Protein AF-A0A3S4FCX5-F1 (afdb_monomer)

Radius of gyration: 14.64 Å; Cα contacts (8 Å, |Δi|>4): 41; chains: 1; bounding box: 38×31×35 Å

Organism: Salmonella enterica I (NCBI:txid59201)

Mean predicted aligned error: 8.02 Å

Structure (mmCIF, N/CA/C/O backbone):
data_AF-A0A3S4FCX5-F1
#
_entry.id   AF-A0A3S4FCX5-F1
#
loop_
_atom_site.group_PDB
_atom_site.id
_atom_site.type_symbol
_atom_site.label_atom_id
_atom_site.label_alt_id
_atom_site.label_comp_id
_atom_site.label_asym_id
_atom_site.label_entity_id
_atom_site.label_seq_id
_atom_site.pdbx_PDB_ins_code
_atom_site.Cartn_x
_atom_site.Cartn_y
_atom_site.Cartn_z
_atom_site.occu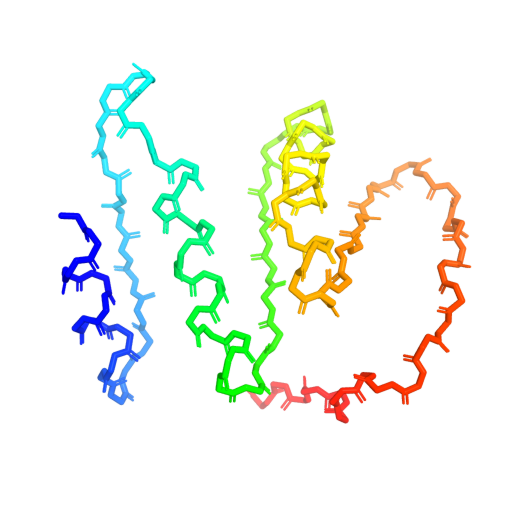pancy
_atom_site.B_iso_or_equiv
_atom_site.auth_seq_id
_atom_site.auth_comp_id
_atom_site.auth_asym_id
_atom_site.auth_atom_id
_atom_site.pdbx_PDB_model_num
ATOM 1 N N . MET A 1 1 ? 9.365 -2.308 -11.732 1.00 81.31 1 MET A N 1
ATOM 2 C CA . MET A 1 1 ? 8.685 -2.105 -10.426 1.00 81.31 1 MET A CA 1
ATOM 3 C C . MET A 1 1 ? 7.195 -2.457 -10.472 1.00 81.31 1 MET A C 1
ATOM 5 O O . MET A 1 1 ? 6.860 -3.532 -9.998 1.00 81.31 1 MET A O 1
ATOM 9 N N . VAL A 1 2 ? 6.301 -1.633 -11.045 1.00 91.06 2 VAL A N 1
ATOM 10 C CA . VAL A 1 2 ? 4.832 -1.862 -10.968 1.00 91.06 2 VAL A CA 1
ATOM 11 C C . VAL A 1 2 ? 4.383 -3.142 -11.685 1.00 91.06 2 VAL A C 1
ATOM 13 O O . VAL A 1 2 ? 3.777 -3.997 -11.054 1.00 91.06 2 VAL A O 1
ATOM 16 N N . ALA A 1 3 ? 4.766 -3.336 -12.951 1.00 92.44 3 ALA A N 1
ATOM 17 C CA . ALA A 1 3 ? 4.377 -4.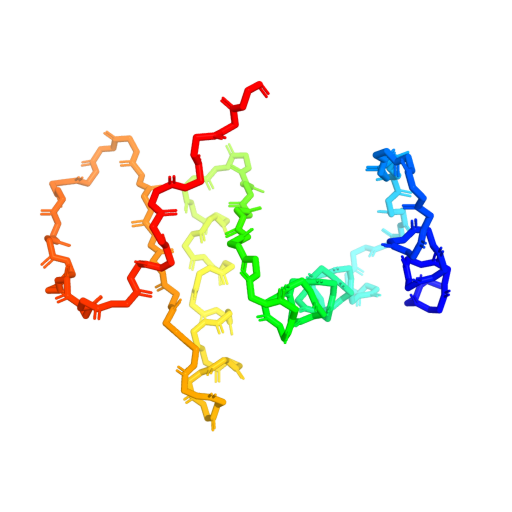524 -13.727 1.00 92.44 3 ALA A CA 1
ATOM 18 C C . ALA A 1 3 ? 4.870 -5.852 -13.120 1.00 92.44 3 ALA A C 1
ATOM 20 O O . ALA A 1 3 ? 4.319 -6.919 -13.3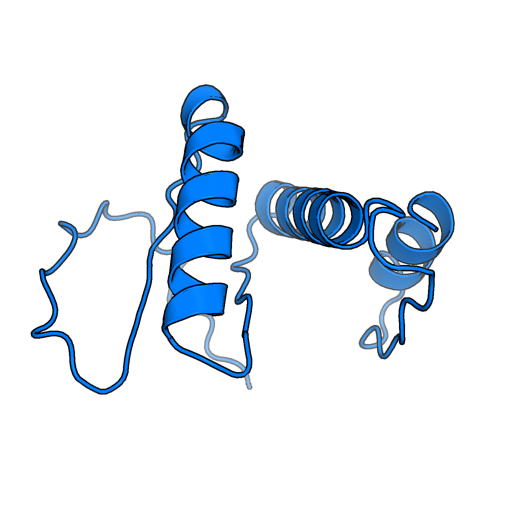72 1.00 92.44 3 ALA A O 1
ATOM 21 N N . GLU A 1 4 ? 5.945 -5.824 -12.333 1.00 93.31 4 GLU A N 1
ATOM 22 C CA . GLU A 1 4 ? 6.388 -7.015 -11.609 1.00 93.31 4 GLU A CA 1
ATOM 23 C C . GLU A 1 4 ? 5.503 -7.297 -10.398 1.00 93.31 4 GLU A C 1
ATOM 25 O O . GLU A 1 4 ? 5.157 -8.449 -10.186 1.00 93.31 4 GLU A O 1
ATOM 30 N N . ILE A 1 5 ? 5.101 -6.265 -9.649 1.00 94.81 5 ILE A N 1
ATOM 31 C CA . ILE A 1 5 ? 4.163 -6.411 -8.528 1.00 94.81 5 ILE A CA 1
ATOM 32 C C . ILE A 1 5 ? 2.804 -6.893 -9.030 1.00 94.81 5 ILE A C 1
ATOM 34 O O . ILE A 1 5 ? 2.223 -7.779 -8.425 1.00 94.81 5 ILE A O 1
ATOM 38 N N . GLU A 1 6 ? 2.310 -6.366 -10.150 1.00 93.12 6 GLU A N 1
ATOM 39 C CA . GLU A 1 6 ? 1.041 -6.823 -10.729 1.00 93.12 6 GLU A CA 1
ATOM 40 C C . GLU A 1 6 ? 1.082 -8.297 -11.134 1.00 93.12 6 GLU A C 1
ATOM 42 O O . GLU A 1 6 ? 0.118 -9.021 -10.892 1.00 93.12 6 GLU A O 1
ATOM 47 N N . ARG A 1 7 ? 2.201 -8.750 -11.716 1.00 94.38 7 ARG A N 1
ATOM 48 C CA . ARG A 1 7 ? 2.404 -10.167 -12.046 1.00 94.38 7 ARG A CA 1
ATOM 49 C C . ARG A 1 7 ? 2.466 -11.038 -10.796 1.00 94.38 7 ARG A C 1
ATOM 51 O O . ARG A 1 7 ? 1.859 -12.099 -10.786 1.00 94.38 7 ARG A O 1
ATOM 58 N N . ASP A 1 8 ? 3.163 -10.585 -9.760 1.00 95.88 8 ASP A N 1
ATOM 59 C CA . ASP A 1 8 ? 3.321 -11.320 -8.500 1.00 95.88 8 ASP A CA 1
ATOM 60 C C . ASP A 1 8 ? 1.989 -11.405 -7.727 1.00 95.88 8 ASP A C 1
ATOM 62 O O . ASP A 1 8 ? 1.583 -12.468 -7.272 1.00 95.88 8 ASP A O 1
ATOM 66 N N . MET A 1 9 ? 1.218 -10.311 -7.690 1.00 94.12 9 MET A N 1
ATOM 67 C CA . MET A 1 9 ? -0.129 -10.264 -7.102 1.00 94.12 9 MET A CA 1
ATOM 68 C C . MET A 1 9 ? -1.166 -11.133 -7.831 1.00 94.12 9 MET A C 1
ATOM 70 O O . MET A 1 9 ? -2.244 -11.361 -7.281 1.00 94.12 9 MET A O 1
ATOM 74 N N . ALA A 1 10 ? -0.891 -11.560 -9.066 1.00 93.69 10 ALA A N 1
ATOM 75 C CA . ALA A 1 10 ? -1.782 -12.418 -9.846 1.00 93.69 10 ALA A CA 1
ATOM 76 C C . ALA A 1 10 ? -1.554 -13.918 -9.594 1.00 93.69 10 ALA A C 1
ATOM 78 O O . ALA A 1 10 ? -2.329 -14.730 -10.094 1.00 93.69 10 ALA A O 1
ATOM 79 N N . LEU A 1 11 ? -0.503 -14.291 -8.858 1.00 94.38 11 LEU A N 1
ATOM 80 C CA . LEU A 1 11 ? -0.219 -15.681 -8.519 1.00 94.38 11 LEU A CA 1
ATOM 81 C C . LEU A 1 11 ? -1.115 -16.164 -7.370 1.00 94.38 11 LEU A C 1
ATOM 83 O O . LEU A 1 11 ? -1.487 -15.398 -6.484 1.00 94.38 11 LEU A O 1
ATOM 87 N N . ASP A 1 12 ? -1.376 -17.470 -7.329 1.00 94.06 12 ASP A N 1
ATOM 88 C CA . ASP A 1 12 ? -2.130 -18.121 -6.244 1.00 94.06 12 ASP A CA 1
ATOM 89 C C . ASP A 1 12 ? -1.307 -18.311 -4.951 1.00 94.06 12 ASP A C 1
ATOM 91 O O . ASP A 1 12 ? -1.722 -19.017 -4.029 1.00 94.06 12 ASP A O 1
ATOM 95 N N . VAL A 1 13 ? -0.125 -17.693 -4.865 1.00 95.19 13 VAL A N 1
ATOM 96 C CA . VAL A 1 13 ? 0.762 -17.736 -3.697 1.00 95.19 13 VAL A CA 1
ATOM 97 C C . VAL A 1 13 ? 0.926 -16.341 -3.086 1.00 95.19 13 VAL A C 1
ATOM 99 O O . VAL A 1 13 ? 0.867 -15.345 -3.806 1.00 95.19 13 VAL A O 1
ATOM 102 N N . PRO A 1 14 ? 1.148 -16.224 -1.763 1.00 94.31 14 PRO A N 1
ATOM 103 C CA . PRO A 1 14 ? 1.365 -14.926 -1.134 1.00 94.31 14 PRO A CA 1
ATOM 104 C C . PRO A 1 14 ? 2.591 -14.194 -1.702 1.00 94.31 14 PRO A C 1
ATOM 106 O O . PRO A 1 14 ? 3.706 -14.714 -1.660 1.00 94.31 14 PRO A O 1
ATOM 109 N N . MET A 1 15 ? 2.399 -12.951 -2.153 1.00 95.31 15 MET A N 1
ATOM 110 C CA . MET A 1 15 ? 3.492 -12.077 -2.584 1.00 95.31 15 MET A CA 1
ATOM 111 C C . MET A 1 15 ? 4.361 -11.665 -1.384 1.00 95.31 15 MET A C 1
ATOM 113 O O . MET A 1 15 ? 3.910 -10.934 -0.499 1.00 95.31 15 MET A O 1
ATOM 117 N N . MET A 1 16 ? 5.634 -12.067 -1.383 1.00 95.25 16 MET A N 1
ATOM 118 C CA . MET A 1 16 ? 6.646 -11.647 -0.404 1.00 95.25 16 MET A CA 1
ATOM 119 C C . MET A 1 16 ? 7.794 -10.949 -1.124 1.00 95.25 16 MET A C 1
ATOM 121 O O . MET A 1 16 ? 8.742 -11.586 -1.583 1.00 95.25 16 MET A O 1
ATOM 125 N N . ARG A 1 17 ? 7.703 -9.622 -1.242 1.00 93.56 17 ARG A N 1
ATOM 126 C CA . ARG A 1 17 ? 8.615 -8.851 -2.088 1.00 93.56 17 ARG A CA 1
ATOM 127 C C . ARG A 1 17 ? 9.205 -7.642 -1.384 1.00 93.56 17 ARG A C 1
ATOM 129 O O . ARG A 1 17 ? 8.499 -6.897 -0.708 1.00 93.56 17 ARG A O 1
ATOM 136 N N . LEU A 1 18 ? 10.495 -7.410 -1.623 1.00 94.25 18 LEU A N 1
ATOM 137 C CA . LEU A 1 18 ? 11.194 -6.200 -1.208 1.00 94.25 18 LEU A CA 1
ATOM 138 C C . LEU A 1 18 ? 11.334 -5.246 -2.397 1.00 94.25 18 LEU A C 1
ATOM 140 O O . LEU A 1 18 ? 12.002 -5.554 -3.382 1.00 94.25 18 LEU A O 1
ATOM 144 N N . VAL A 1 19 ? 10.719 -4.070 -2.294 1.00 93.19 19 VAL A N 1
ATOM 145 C CA . VAL A 1 19 ? 10.876 -2.999 -3.284 1.00 93.19 19 VAL A CA 1
ATOM 146 C C . VAL A 1 19 ? 12.013 -2.085 -2.832 1.00 93.19 19 VAL A C 1
ATOM 148 O O . VAL A 1 19 ? 11.846 -1.284 -1.912 1.00 93.19 19 VAL A O 1
ATOM 151 N N . GLN A 1 20 ? 13.173 -2.207 -3.476 1.00 94.00 20 GLN A N 1
ATOM 152 C CA . GLN A 1 20 ? 14.339 -1.360 -3.215 1.00 94.00 20 GLN A CA 1
ATOM 153 C C . GLN A 1 20 ? 14.451 -0.215 -4.227 1.00 94.00 20 GLN A C 1
ATOM 155 O O . GLN A 1 20 ? 13.999 -0.316 -5.365 1.00 94.00 20 GLN A O 1
ATOM 160 N N . GLY A 1 21 ? 15.052 0.890 -3.793 1.00 92.56 21 GLY A N 1
ATOM 161 C CA . GLY A 1 21 ? 15.349 2.056 -4.621 1.00 92.56 21 GLY A CA 1
ATOM 162 C C . GLY A 1 21 ? 15.729 3.255 -3.758 1.00 92.56 21 GLY A C 1
A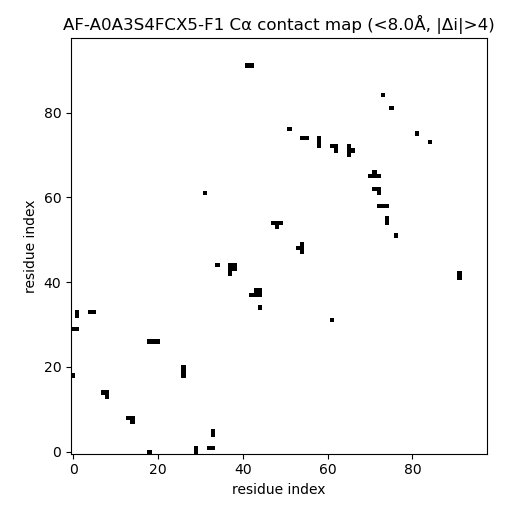TOM 163 O O . GLY A 1 21 ? 15.414 3.277 -2.564 1.00 92.56 21 GLY A O 1
ATOM 164 N N . ASP A 1 22 ? 16.331 4.276 -4.356 1.00 95.69 22 ASP A N 1
ATOM 165 C CA . ASP A 1 22 ? 16.795 5.470 -3.637 1.00 95.69 22 ASP A CA 1
ATOM 166 C C . ASP A 1 22 ? 15.647 6.303 -3.059 1.00 95.69 22 ASP A C 1
ATOM 168 O O . ASP A 1 22 ? 14.476 6.146 -3.429 1.00 95.69 22 ASP A O 1
ATOM 172 N N . VAL A 1 23 ? 15.940 7.201 -2.121 1.00 91.56 23 VAL A N 1
ATOM 173 C CA . VAL A 1 23 ? 14.943 8.165 -1.633 1.00 91.56 23 VAL A CA 1
ATOM 174 C C . VAL A 1 23 ? 14.420 8.984 -2.822 1.00 91.56 23 VAL A C 1
ATOM 176 O O . VAL A 1 23 ? 15.188 9.413 -3.671 1.00 91.56 23 VAL A O 1
ATOM 179 N N . GLY A 1 24 ? 13.099 9.148 -2.928 1.00 89.56 24 GLY A N 1
ATOM 180 C CA . GLY A 1 24 ? 12.473 9.852 -4.057 1.00 89.56 24 GLY A CA 1
ATOM 181 C C . GLY A 1 24 ? 12.148 8.993 -5.288 1.00 89.56 24 GLY A C 1
ATOM 182 O O . GLY A 1 24 ? 11.405 9.447 -6.146 1.00 89.56 24 GLY A O 1
ATOM 183 N N . SER A 1 25 ? 12.562 7.721 -5.345 1.00 92.56 25 SER A N 1
ATOM 184 C CA . SER A 1 25 ? 12.246 6.795 -6.462 1.00 92.56 25 SER A CA 1
ATOM 185 C C . SER A 1 25 ? 10.765 6.382 -6.600 1.00 92.56 25 SER A C 1
ATOM 187 O O . SER A 1 25 ? 10.437 5.485 -7.371 1.00 92.56 25 SER A O 1
ATOM 189 N N . GLY A 1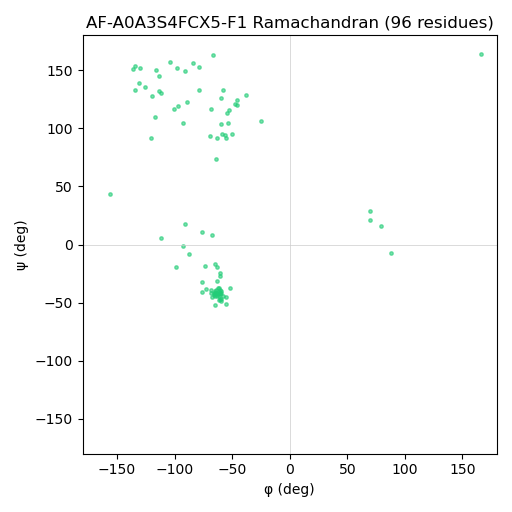 26 ? 9.845 6.988 -5.844 1.00 92.81 26 GLY A N 1
ATOM 190 C CA . GLY A 1 26 ? 8.406 6.735 -5.998 1.00 92.81 26 GLY A CA 1
ATOM 191 C C . GLY A 1 26 ? 7.877 5.443 -5.360 1.00 92.81 26 GLY A C 1
ATOM 192 O O . GLY A 1 26 ? 6.752 5.047 -5.649 1.00 92.81 26 GLY A O 1
ATOM 193 N N . LYS A 1 27 ? 8.619 4.798 -4.448 1.00 94.81 27 LYS A N 1
ATOM 194 C CA . LYS A 1 27 ? 8.180 3.562 -3.753 1.00 94.81 27 LYS A CA 1
ATOM 195 C C . LYS A 1 27 ? 6.793 3.673 -3.103 1.00 94.81 27 LYS A C 1
ATOM 197 O O . LYS A 1 27 ? 6.005 2.736 -3.160 1.00 94.81 27 LYS A O 1
ATOM 202 N N . THR A 1 28 ? 6.470 4.833 -2.534 1.00 94.44 28 THR A N 1
ATOM 203 C CA . THR A 1 28 ? 5.150 5.106 -1.943 1.00 94.44 28 THR A CA 1
ATOM 204 C C . THR A 1 28 ? 4.028 5.041 -2.981 1.00 94.44 28 THR A C 1
ATOM 206 O O . THR A 1 28 ? 2.950 4.533 -2.692 1.00 94.44 28 THR A O 1
ATOM 209 N N . LEU A 1 29 ? 4.284 5.518 -4.201 1.00 94.88 29 LEU A N 1
ATOM 210 C CA . LEU A 1 29 ? 3.321 5.485 -5.301 1.00 94.88 29 LEU A CA 1
ATOM 211 C C . LEU A 1 29 ? 3.148 4.058 -5.830 1.00 94.88 29 LEU A C 1
ATOM 213 O O . LEU A 1 29 ? 2.029 3.622 -6.079 1.00 94.88 29 LEU A O 1
ATOM 217 N N . VAL A 1 30 ? 4.241 3.295 -5.901 1.00 95.06 30 VAL A N 1
ATOM 218 C CA . VAL A 1 30 ? 4.196 1.860 -6.213 1.00 95.06 30 VAL A CA 1
ATOM 219 C C . VAL A 1 30 ? 3.322 1.103 -5.199 1.00 95.06 30 VAL A C 1
ATOM 221 O O . VAL A 1 30 ? 2.469 0.313 -5.600 1.00 95.06 30 VAL A O 1
ATOM 224 N N . ALA A 1 31 ? 3.467 1.388 -3.900 1.00 95.25 31 ALA A N 1
ATOM 225 C CA . ALA A 1 31 ? 2.617 0.808 -2.857 1.00 95.25 31 ALA A CA 1
ATOM 226 C C . ALA A 1 31 ? 1.141 1.230 -2.991 1.00 95.25 31 ALA A C 1
ATOM 228 O O . ALA A 1 31 ? 0.248 0.407 -2.799 1.00 95.25 31 ALA A O 1
ATOM 229 N N . ALA A 1 32 ? 0.872 2.487 -3.358 1.00 95.38 32 ALA A N 1
ATOM 230 C CA . ALA A 1 32 ? -0.487 2.976 -3.582 1.00 95.38 32 ALA A CA 1
ATOM 231 C C . ALA A 1 32 ? -1.174 2.278 -4.771 1.00 95.38 32 ALA A C 1
ATOM 233 O O . ALA A 1 32 ? -2.341 1.907 -4.668 1.00 95.38 32 ALA A O 1
ATOM 234 N N . LEU A 1 33 ? -0.452 2.032 -5.870 1.00 95.06 33 LEU A N 1
ATOM 235 C CA . LEU A 1 33 ? -0.979 1.294 -7.026 1.00 95.06 33 LEU A CA 1
ATOM 236 C C . LEU A 1 33 ? -1.285 -0.169 -6.681 1.00 95.06 33 LEU A C 1
ATOM 238 O O . LEU A 1 33 ? -2.358 -0.669 -7.018 1.00 95.06 33 LEU A O 1
ATOM 242 N N . ALA A 1 34 ? -0.391 -0.832 -5.944 1.00 95.69 34 ALA A N 1
ATOM 243 C CA . ALA A 1 34 ? -0.633 -2.185 -5.443 1.00 95.69 34 ALA A CA 1
ATOM 244 C C . ALA A 1 34 ? -1.870 -2.234 -4.524 1.00 95.69 34 ALA A C 1
ATOM 246 O O . ALA A 1 34 ? -2.713 -3.126 -4.645 1.00 95.69 34 ALA A O 1
ATOM 247 N N . ALA A 1 35 ? -2.025 -1.233 -3.651 1.00 95.75 35 ALA A N 1
ATOM 248 C CA . ALA A 1 35 ? -3.193 -1.102 -2.790 1.00 95.75 35 ALA A CA 1
ATOM 249 C C . ALA A 1 35 ? -4.487 -0.933 -3.601 1.00 95.75 35 ALA A C 1
ATOM 251 O O . ALA A 1 35 ? -5.455 -1.654 -3.363 1.00 95.75 35 ALA A O 1
ATOM 252 N N . LEU A 1 36 ? -4.499 -0.036 -4.592 1.00 94.69 36 LEU A N 1
ATOM 253 C CA . LEU A 1 36 ? -5.656 0.166 -5.468 1.00 94.69 36 LEU A CA 1
ATOM 254 C C . LEU A 1 36 ? -6.027 -1.102 -6.229 1.00 94.69 36 LEU A C 1
ATOM 256 O O . LEU A 1 36 ? -7.212 -1.414 -6.333 1.00 9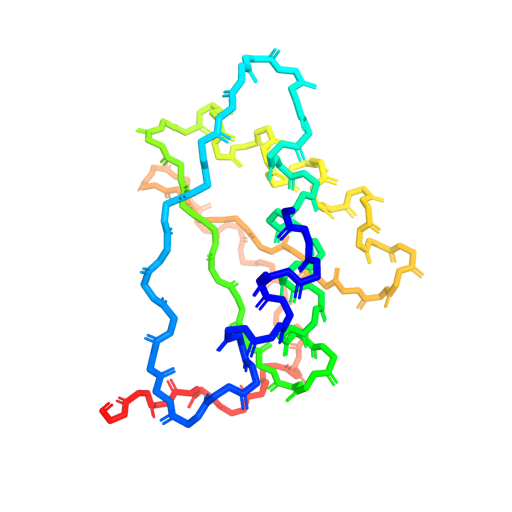4.69 36 LEU A O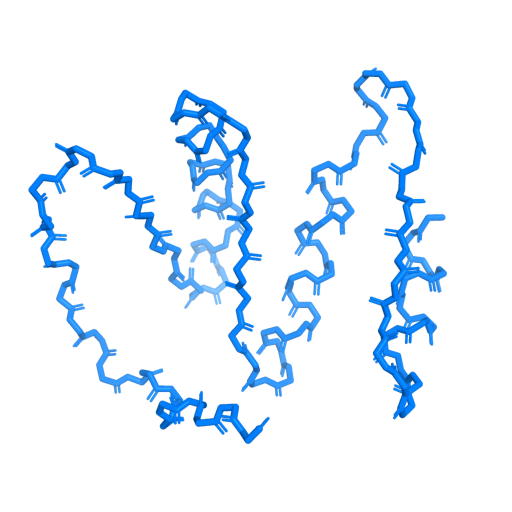 1
ATOM 260 N N . ARG A 1 37 ? -5.040 -1.867 -6.705 1.00 94.25 37 ARG A N 1
ATOM 261 C CA . ARG A 1 37 ? -5.295 -3.147 -7.370 1.00 94.25 37 ARG A CA 1
ATOM 262 C C . ARG A 1 37 ? -6.024 -4.113 -6.437 1.00 94.25 37 ARG A C 1
ATOM 264 O O . ARG A 1 37 ? -7.051 -4.664 -6.820 1.00 94.25 37 ARG A O 1
ATOM 271 N N . ALA A 1 38 ? -5.552 -4.273 -5.203 1.00 94.19 38 ALA A N 1
ATOM 272 C CA . ALA A 1 38 ? -6.220 -5.120 -4.215 1.00 94.19 38 ALA A CA 1
ATOM 273 C C . ALA A 1 38 ? -7.642 -4.621 -3.879 1.00 94.19 38 ALA A C 1
ATOM 275 O O . ALA A 1 38 ? -8.581 -5.419 -3.821 1.00 94.19 38 ALA A O 1
ATOM 276 N N . ILE A 1 39 ? -7.822 -3.307 -3.716 1.00 94.25 39 ILE A N 1
ATOM 277 C CA . ILE A 1 39 ? -9.122 -2.681 -3.415 1.00 94.25 39 ILE A CA 1
ATOM 278 C C . ILE A 1 39 ? -10.113 -2.867 -4.569 1.00 94.25 39 ILE A C 1
ATOM 280 O O . ILE A 1 39 ? -11.269 -3.210 -4.325 1.00 94.25 39 ILE A O 1
ATOM 284 N N . ALA A 1 40 ? -9.664 -2.723 -5.819 1.00 92.31 40 ALA A N 1
ATOM 285 C CA . ALA A 1 40 ? -10.483 -2.948 -7.011 1.00 92.31 40 ALA A CA 1
ATOM 286 C C . ALA A 1 40 ? -11.018 -4.391 -7.097 1.00 92.31 40 ALA A C 1
ATOM 288 O O . ALA A 1 40 ? -12.101 -4.619 -7.629 1.00 92.31 40 ALA A O 1
ATOM 289 N N . HIS A 1 41 ? -10.305 -5.355 -6.505 1.00 92.31 41 HIS A N 1
ATOM 290 C CA . HIS A 1 41 ? -10.742 -6.748 -6.358 1.00 92.31 41 HIS A CA 1
ATOM 291 C C . HIS A 1 41 ? -11.507 -7.023 -5.044 1.00 92.31 41 HIS A C 1
ATOM 293 O O . HIS A 1 41 ? -11.650 -8.177 -4.629 1.00 92.31 41 HIS A O 1
ATOM 299 N N . GLY A 1 42 ? -12.007 -5.981 -4.371 1.00 90.00 42 GLY A N 1
ATOM 300 C CA . GLY A 1 42 ? -12.834 -6.104 -3.169 1.00 90.00 42 GLY A CA 1
ATOM 301 C C . GLY A 1 42 ? -12.070 -6.601 -1.940 1.00 90.00 42 GLY A C 1
ATOM 302 O O . GLY A 1 42 ? -12.651 -7.280 -1.091 1.00 90.00 42 GLY A O 1
ATOM 303 N N . LYS A 1 43 ? -10.766 -6.318 -1.845 1.00 92.62 43 LYS A N 1
ATOM 304 C CA . LYS A 1 43 ? -9.931 -6.662 -0.684 1.00 92.62 43 LYS A CA 1
ATOM 305 C C . LYS A 1 43 ? -9.649 -5.428 0.172 1.00 92.62 43 LYS A C 1
ATOM 307 O O . LYS A 1 43 ? -9.709 -4.296 -0.298 1.00 92.62 43 LYS A O 1
ATOM 312 N N . GLN A 1 44 ? -9.331 -5.654 1.445 1.00 92.88 44 GLN A N 1
ATOM 313 C CA . GLN A 1 44 ? -8.840 -4.609 2.344 1.00 92.88 44 GLN A CA 1
ATOM 314 C C . GLN A 1 44 ? -7.312 -4.554 2.300 1.00 92.88 44 GLN A C 1
ATOM 316 O O . GLN A 1 44 ? -6.661 -5.580 2.113 1.00 92.88 44 GLN A O 1
ATOM 321 N N . VAL A 1 45 ? -6.750 -3.362 2.502 1.00 94.75 45 VAL A N 1
ATOM 322 C CA . VAL A 1 45 ? -5.301 -3.135 2.489 1.00 94.75 45 VAL A CA 1
ATOM 323 C C . VAL A 1 45 ? -4.880 -2.457 3.783 1.00 94.75 45 VAL A C 1
ATOM 325 O O . VAL A 1 45 ? -5.521 -1.508 4.232 1.00 94.75 45 VAL A O 1
ATOM 328 N N . ALA A 1 46 ? -3.784 -2.938 4.364 1.00 95.00 46 ALA A N 1
ATOM 329 C CA . ALA A 1 46 ? -3.111 -2.304 5.485 1.00 95.00 46 ALA A CA 1
ATOM 330 C C . ALA A 1 46 ? -1.732 -1.808 5.036 1.00 95.00 46 ALA A C 1
ATOM 332 O O . ALA A 1 46 ? -0.972 -2.551 4.418 1.00 95.00 46 ALA A O 1
ATOM 333 N N . LEU A 1 47 ? -1.416 -0.557 5.368 1.00 93.62 47 LEU A N 1
ATOM 334 C CA . LEU A 1 47 ? -0.087 0.024 5.205 1.00 93.62 47 LEU A CA 1
ATOM 335 C C . LEU A 1 47 ? 0.499 0.273 6.595 1.00 93.62 47 LEU A C 1
ATOM 337 O O . LEU A 1 47 ? -0.158 0.871 7.446 1.00 93.62 47 LEU A O 1
ATOM 341 N N . MET A 1 48 ? 1.729 -0.181 6.818 1.00 92.88 48 MET A N 1
ATOM 342 C CA . MET A 1 48 ? 2.444 -0.003 8.081 1.00 92.88 48 MET A CA 1
ATOM 343 C C . MET A 1 48 ? 3.654 0.903 7.871 1.00 92.88 48 MET A C 1
ATOM 345 O O . MET A 1 48 ? 4.304 0.852 6.829 1.00 92.88 48 MET A O 1
ATOM 349 N N . ALA A 1 49 ? 3.961 1.719 8.874 1.00 91.94 49 ALA A N 1
ATOM 350 C CA . ALA A 1 49 ? 5.133 2.583 8.899 1.00 91.94 49 ALA A CA 1
ATOM 351 C C . ALA A 1 49 ? 5.790 2.510 10.287 1.00 91.94 49 ALA A C 1
ATOM 353 O O . ALA A 1 49 ? 5.086 2.265 11.270 1.00 91.94 49 ALA A O 1
ATOM 354 N N . P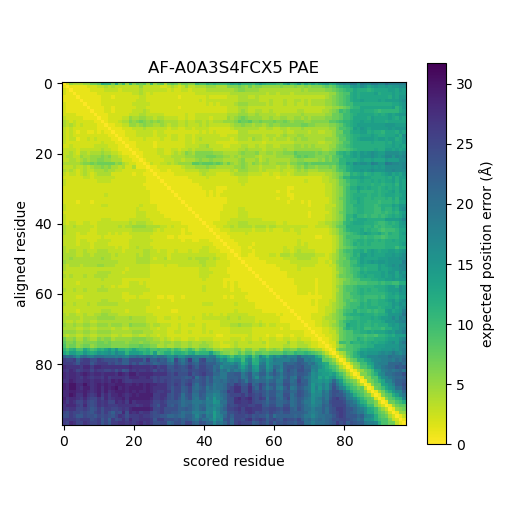RO A 1 50 ? 7.116 2.708 10.391 1.00 91.56 50 PRO A N 1
ATOM 355 C CA . PRO A 1 50 ? 7.859 2.465 11.630 1.00 91.56 50 PRO A CA 1
ATOM 356 C C . PRO A 1 50 ? 7.626 3.529 12.710 1.00 91.56 50 PRO A C 1
ATOM 358 O O . PRO A 1 50 ? 7.915 3.289 13.878 1.00 91.56 50 PRO A O 1
ATOM 361 N N . THR A 1 51 ? 7.120 4.707 12.341 1.00 93.06 51 THR A N 1
ATOM 362 C CA . THR A 1 51 ? 6.842 5.806 13.271 1.00 93.06 51 THR A CA 1
ATOM 363 C C . THR A 1 51 ? 5.471 6.409 12.998 1.00 93.06 51 THR A C 1
ATOM 365 O O . THR A 1 51 ? 4.975 6.376 11.868 1.00 93.06 51 THR A O 1
ATOM 368 N N . GLU A 1 52 ? 4.861 6.998 14.029 1.00 91.25 52 GLU A N 1
ATOM 369 C CA . GLU A 1 52 ? 3.547 7.640 13.908 1.00 91.25 52 GLU A CA 1
ATOM 370 C C . GLU A 1 52 ? 3.561 8.793 12.898 1.00 91.25 52 GLU A C 1
ATOM 372 O O . GLU A 1 52 ? 2.631 8.915 12.105 1.00 91.25 52 GLU A O 1
ATOM 377 N N . LEU A 1 53 ? 4.640 9.583 12.871 1.00 91.69 53 LEU A N 1
ATOM 378 C CA . LEU A 1 53 ? 4.794 10.695 11.934 1.00 91.69 53 LEU A CA 1
ATOM 379 C C . LEU A 1 53 ? 4.783 10.216 10.474 1.00 91.69 53 LEU A C 1
ATOM 381 O O . LEU A 1 53 ? 4.091 10.799 9.642 1.00 91.69 53 LEU A O 1
ATOM 385 N N . LEU A 1 54 ? 5.505 9.134 10.155 1.00 91.88 54 LEU A N 1
ATOM 386 C CA . LEU A 1 54 ? 5.502 8.566 8.802 1.00 91.88 54 LEU A CA 1
ATOM 387 C C . LEU A 1 54 ? 4.146 7.943 8.455 1.00 91.88 54 LEU A C 1
ATOM 389 O O . LEU A 1 54 ? 3.664 8.105 7.335 1.00 91.88 54 LEU A O 1
ATOM 393 N N . ALA A 1 55 ? 3.503 7.267 9.412 1.00 91.69 55 ALA A N 1
ATOM 394 C CA . ALA A 1 55 ? 2.163 6.719 9.216 1.00 91.69 55 ALA A CA 1
ATOM 395 C C . ALA A 1 55 ? 1.141 7.823 8.899 1.00 91.69 55 ALA A C 1
ATOM 397 O O . ALA A 1 55 ? 0.331 7.667 7.987 1.00 91.69 55 ALA A O 1
ATOM 398 N N . GLU A 1 56 ? 1.201 8.951 9.610 1.00 92.50 56 GLU A N 1
ATOM 399 C CA . GLU A 1 56 ? 0.339 10.113 9.378 1.00 92.50 56 GLU A CA 1
ATOM 400 C C . GLU A 1 56 ? 0.591 10.746 8.005 1.00 92.50 56 GLU A C 1
ATOM 402 O O . GLU A 1 56 ? -0.360 11.018 7.269 1.00 92.50 56 GLU A O 1
ATOM 407 N N . GLN A 1 57 ? 1.859 10.907 7.612 1.00 93.94 57 GLN A N 1
ATOM 408 C CA . GLN A 1 57 ? 2.224 11.397 6.279 1.00 93.94 57 GLN A CA 1
ATOM 409 C C . GLN A 1 57 ? 1.679 10.491 5.169 1.00 93.94 57 GLN A C 1
ATOM 411 O O . GLN A 1 57 ? 1.060 10.976 4.220 1.00 93.94 57 GLN A O 1
ATOM 416 N N . HIS A 1 58 ? 1.853 9.173 5.294 1.00 94.56 58 HIS A N 1
ATOM 417 C CA . HIS A 1 58 ? 1.289 8.229 4.335 1.00 94.56 58 HIS A CA 1
ATOM 418 C C . HIS A 1 58 ? -0.239 8.275 4.320 1.00 94.56 58 HIS A C 1
ATOM 420 O O . HIS A 1 58 ? -0.821 8.330 3.241 1.00 94.56 58 HIS A O 1
ATOM 426 N N . ALA A 1 59 ? -0.895 8.318 5.482 1.00 93.31 59 ALA A N 1
ATOM 427 C CA . ALA A 1 59 ? -2.350 8.397 5.560 1.00 93.31 59 ALA A CA 1
ATOM 428 C C . ALA A 1 59 ? -2.897 9.654 4.865 1.00 93.31 59 ALA A C 1
ATOM 430 O O . ALA A 1 59 ? -3.893 9.566 4.151 1.00 93.31 59 ALA A O 1
ATOM 431 N N . ASN A 1 60 ? -2.245 10.807 5.033 1.00 94.88 60 ASN A N 1
ATOM 432 C CA . ASN A 1 60 ? -2.649 12.052 4.379 1.00 94.88 60 ASN A CA 1
ATOM 433 C C . ASN A 1 60 ? -2.454 11.986 2.858 1.00 94.88 60 ASN A C 1
ATOM 435 O O . ASN A 1 60 ? -3.376 12.315 2.116 1.00 94.88 60 ASN A O 1
ATOM 439 N N . ASN A 1 61 ? -1.308 11.482 2.390 1.00 95.12 61 ASN A N 1
ATOM 440 C CA . ASN A 1 61 ? -1.064 11.302 0.955 1.00 95.12 61 ASN A CA 1
ATOM 441 C C . ASN A 1 61 ? -2.089 10.351 0.325 1.00 95.12 61 ASN A C 1
ATOM 443 O O . ASN A 1 61 ? -2.679 10.667 -0.704 1.00 95.12 61 ASN A O 1
ATOM 447 N N . PHE A 1 62 ? -2.342 9.211 0.970 1.00 95.69 62 PHE A N 1
ATOM 448 C CA . PHE A 1 62 ? -3.280 8.210 0.471 1.00 95.69 62 PHE A CA 1
ATOM 449 C C . PHE A 1 62 ? -4.713 8.743 0.465 1.00 95.69 62 PHE A C 1
ATOM 451 O O . PHE A 1 62 ? -5.404 8.537 -0.522 1.00 95.69 62 PHE A O 1
ATOM 458 N N . ARG A 1 63 ? -5.152 9.475 1.502 1.00 94.19 63 ARG A N 1
ATOM 459 C CA . ARG A 1 63 ? -6.468 10.144 1.499 1.00 94.19 63 ARG A CA 1
ATOM 460 C C . ARG A 1 63 ? -6.621 11.067 0.301 1.00 94.19 63 ARG A C 1
ATOM 462 O O . ARG A 1 63 ? -7.582 10.912 -0.438 1.00 94.19 63 ARG A O 1
ATOM 469 N N . ASN A 1 64 ? -5.654 11.955 0.081 1.00 95.44 64 ASN A N 1
ATOM 470 C CA . ASN A 1 64 ? -5.715 12.921 -1.015 1.00 95.44 64 ASN A CA 1
ATOM 471 C C . ASN A 1 64 ? -5.765 12.232 -2.388 1.00 95.44 64 ASN A C 1
ATOM 473 O O . ASN A 1 64 ? -6.458 12.690 -3.290 1.00 95.44 64 ASN A O 1
ATOM 477 N N . TRP A 1 65 ? -5.040 11.123 -2.560 1.00 95.62 65 TRP A N 1
ATOM 478 C CA . TRP A 1 65 ? -5.043 10.374 -3.819 1.00 95.62 65 TRP A CA 1
ATOM 479 C C . TRP A 1 65 ? -6.303 9.525 -4.019 1.00 95.62 65 TRP A C 1
ATOM 481 O O . TRP A 1 65 ? -6.715 9.308 -5.155 1.00 95.62 65 TRP A O 1
ATOM 491 N N . PHE A 1 66 ? -6.894 9.008 -2.941 1.00 94.44 66 PHE A N 1
ATOM 492 C CA . PHE A 1 66 ? -7.976 8.020 -2.996 1.00 94.44 66 PHE A CA 1
ATOM 493 C C . PHE A 1 66 ? -9.373 8.629 -2.830 1.00 94.44 66 PHE A C 1
ATOM 495 O O . PHE A 1 66 ? -10.353 8.019 -3.259 1.00 94.44 66 PHE A O 1
ATOM 502 N N . GLU A 1 67 ? -9.478 9.837 -2.275 1.00 92.44 67 GLU A N 1
ATOM 503 C CA . GLU A 1 67 ? -10.738 10.573 -2.131 1.00 92.44 67 GLU A CA 1
ATOM 504 C C . GLU A 1 67 ? -11.485 10.754 -3.469 1.00 92.44 67 GLU A C 1
ATOM 506 O O . GLU A 1 67 ? -12.670 10.412 -3.512 1.00 92.44 67 GLU A O 1
ATOM 511 N N . PRO A 1 68 ? -10.841 11.143 -4.593 1.00 94.38 68 PRO A N 1
ATOM 512 C CA . PRO A 1 68 ? -11.521 11.241 -5.891 1.00 94.38 68 PRO A CA 1
ATOM 513 C C . PRO A 1 68 ? -12.049 9.901 -6.424 1.00 94.38 68 PRO A C 1
ATOM 515 O O . PRO A 1 68 ? -12.915 9.877 -7.294 1.00 94.38 68 PRO A O 1
ATOM 518 N N . LEU A 1 69 ? -11.528 8.783 -5.911 1.00 93.12 69 LEU A N 1
ATOM 519 C CA . LEU A 1 69 ? -11.933 7.425 -6.278 1.00 93.12 69 LEU A CA 1
ATOM 520 C C . LEU A 1 69 ? -13.034 6.877 -5.354 1.00 93.12 69 LEU A C 1
ATOM 522 O O . LEU A 1 69 ? -13.470 5.740 -5.530 1.00 93.12 69 LEU A O 1
ATOM 526 N N . GLY A 1 70 ? -13.465 7.650 -4.350 1.00 91.25 70 GLY A N 1
ATOM 527 C CA . GLY A 1 70 ? -14.445 7.217 -3.352 1.00 91.25 70 GLY A CA 1
ATOM 528 C C . GLY A 1 70 ? -13.917 6.148 -2.389 1.00 91.25 70 GLY A C 1
ATOM 529 O O . GLY A 1 70 ? -14.707 5.412 -1.796 1.00 91.25 70 GLY A O 1
ATOM 530 N N . VAL A 1 71 ? -12.594 6.029 -2.241 1.00 91.75 71 VAL A N 1
ATOM 531 C CA . VAL A 1 71 ? -11.956 5.034 -1.369 1.00 91.75 71 VAL A CA 1
ATOM 532 C C . VAL A 1 71 ? -11.615 5.671 -0.019 1.00 91.75 71 VAL A C 1
ATOM 534 O O . VAL A 1 71 ? -10.829 6.611 0.072 1.00 91.75 71 VAL A O 1
ATOM 537 N N . GLU A 1 72 ? -12.194 5.135 1.058 1.00 91.31 72 GLU A N 1
ATOM 538 C CA . GLU A 1 72 ? -11.959 5.619 2.421 1.00 91.31 72 GLU A CA 1
ATOM 539 C C . GLU A 1 72 ? -10.619 5.120 2.990 1.00 91.31 72 GLU A C 1
ATOM 541 O O . GLU A 1 72 ? -10.320 3.924 2.970 1.00 91.31 72 GLU A O 1
ATOM 546 N N . VAL A 1 73 ? -9.835 6.028 3.586 1.00 92.06 73 VAL A N 1
ATOM 547 C CA . VAL A 1 73 ? -8.552 5.705 4.234 1.00 92.06 73 VAL A CA 1
ATOM 548 C C . VAL A 1 73 ? -8.601 6.018 5.733 1.00 92.06 73 VAL A C 1
ATOM 550 O O . VAL A 1 73 ? -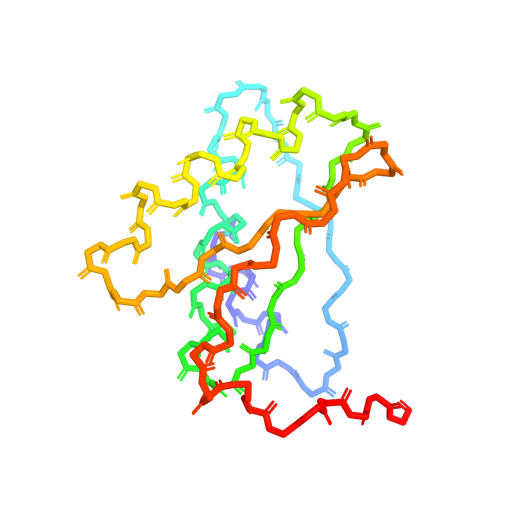8.605 7.177 6.176 1.00 92.06 73 VAL A O 1
ATOM 553 N N . GLY A 1 74 ? -8.607 4.953 6.534 1.00 90.12 74 GLY A N 1
ATOM 554 C CA . GLY A 1 74 ? -8.485 5.008 7.989 1.00 90.12 74 GLY A CA 1
ATOM 555 C C . GLY A 1 74 ? -7.028 5.079 8.452 1.00 90.12 74 GLY A C 1
ATOM 556 O O . GLY A 1 74 ? -6.118 4.650 7.753 1.00 90.12 74 GLY A O 1
ATOM 557 N N . TRP A 1 75 ? -6.808 5.607 9.654 1.00 87.06 75 TRP A N 1
ATOM 558 C CA . TRP A 1 75 ? -5.506 5.563 10.321 1.00 87.06 75 TRP A CA 1
ATOM 559 C C . TRP A 1 75 ? -5.690 5.144 11.778 1.00 87.06 75 TRP A C 1
ATOM 561 O O . TRP A 1 75 ? -6.566 5.669 12.469 1.00 87.06 75 TRP A O 1
ATOM 571 N N . LEU A 1 76 ? -4.865 4.196 12.221 1.00 86.06 76 LEU A N 1
ATOM 572 C CA . LEU A 1 76 ? -4.809 3.696 13.587 1.00 86.06 76 LEU A CA 1
ATOM 573 C C . LEU A 1 76 ? -3.405 3.945 14.153 1.00 86.06 76 LEU A C 1
ATOM 575 O O . LEU A 1 76 ? -2.416 3.565 13.532 1.00 86.06 76 LEU A O 1
ATOM 579 N N . ALA A 1 77 ? -3.333 4.574 15.326 1.00 82.81 77 ALA A N 1
ATOM 580 C CA . ALA A 1 77 ? -2.100 4.808 16.077 1.00 82.81 77 ALA A CA 1
ATOM 581 C C . ALA A 1 77 ? -2.292 4.353 17.526 1.00 82.81 77 ALA A C 1
ATOM 583 O O . ALA A 1 77 ? -3.416 4.386 18.034 1.00 82.81 77 ALA A O 1
ATOM 584 N N . VAL A 1 78 ? -1.204 3.951 18.186 1.00 74.44 78 VAL A N 1
ATOM 585 C CA . VAL A 1 78 ? -1.239 3.330 19.522 1.00 74.44 78 VAL A CA 1
ATOM 586 C C . VAL A 1 78 ? -1.801 4.289 20.580 1.00 74.44 78 VAL A C 1
ATOM 588 O O . VAL A 1 78 ? -2.498 3.844 21.486 1.00 74.44 78 VAL A O 1
ATOM 591 N N . ASN A 1 79 ? -1.586 5.603 20.431 1.00 64.31 79 ASN A N 1
ATOM 592 C CA . ASN A 1 79 ? -1.971 6.607 21.432 1.00 64.31 79 ASN A CA 1
ATOM 593 C C . ASN A 1 79 ? -3.102 7.573 21.031 1.00 64.31 79 ASN A C 1
ATOM 595 O O . ASN A 1 79 ? -3.433 8.483 21.796 1.00 64.31 79 ASN A O 1
ATOM 599 N N . LYS A 1 80 ? -3.752 7.406 19.871 1.00 56.06 80 LYS A N 1
ATOM 600 C CA . LYS A 1 80 ? -4.916 8.245 19.528 1.00 56.06 80 LYS A CA 1
ATOM 601 C C . LYS A 1 80 ? -6.202 7.606 20.053 1.00 56.06 80 LYS A C 1
ATOM 603 O O . LYS A 1 80 ? -6.557 6.496 19.664 1.00 56.06 80 LYS A O 1
ATOM 608 N N . LYS A 1 81 ? -6.953 8.350 20.888 1.00 46.88 81 LYS A N 1
ATOM 609 C CA . LYS A 1 81 ? -8.375 8.064 21.158 1.00 46.88 81 LYS A CA 1
ATOM 610 C C . LYS A 1 81 ? -9.037 7.810 19.811 1.00 46.88 81 LYS A C 1
ATOM 612 O O . LYS A 1 81 ? -8.992 8.686 18.947 1.00 46.88 81 LYS A O 1
ATOM 617 N N . VAL A 1 82 ? -9.609 6.621 19.630 1.00 49.69 82 VAL A N 1
ATOM 618 C CA . VAL A 1 82 ? -10.280 6.215 18.394 1.00 49.69 82 VAL A CA 1
ATOM 619 C C . VAL A 1 82 ? -11.376 7.237 18.101 1.00 49.69 82 VAL A C 1
ATOM 621 O O . VAL A 1 82 ? -12.490 7.144 18.621 1.00 49.69 82 VAL A O 1
ATOM 624 N N . LYS A 1 83 ? -11.074 8.245 17.275 1.00 40.34 83 LYS A N 1
ATOM 625 C CA . LYS A 1 83 ? -12.094 9.076 16.650 1.00 40.34 83 LYS A CA 1
ATOM 626 C C . LYS A 1 83 ? -12.752 8.120 15.675 1.00 40.34 83 LYS A C 1
ATOM 628 O O . LYS A 1 83 ? -12.220 7.847 14.605 1.00 40.34 83 LYS A O 1
ATOM 633 N N . ARG A 1 84 ? -13.825 7.487 16.150 1.00 38.31 84 ARG A N 1
ATOM 634 C CA . ARG A 1 84 ? -14.629 6.506 15.432 1.00 38.31 84 ARG A CA 1
ATOM 635 C C . ARG A 1 84 ? -15.071 7.174 14.134 1.00 38.31 84 ARG A C 1
ATOM 637 O O . ARG A 1 84 ? -16.082 7.872 14.120 1.00 38.31 84 ARG A O 1
ATOM 644 N N . VAL A 1 85 ? -14.287 6.996 13.068 1.00 46.69 85 VAL A N 1
ATOM 645 C CA . VAL A 1 85 ? -14.737 7.255 11.704 1.00 46.69 85 VAL A CA 1
ATOM 646 C C . VAL A 1 85 ? -16.021 6.456 11.598 1.00 46.69 85 VAL A C 1
ATOM 648 O O . VAL A 1 85 ? -16.047 5.251 11.877 1.00 46.69 85 VAL A O 1
ATOM 651 N N . ARG A 1 86 ? -17.122 7.186 11.406 1.00 35.09 86 ARG A N 1
ATOM 652 C CA . ARG A 1 86 ? -18.459 6.619 11.298 1.00 35.09 86 ARG A CA 1
ATOM 653 C C . ARG A 1 86 ? -18.349 5.457 10.326 1.00 35.09 86 ARG A C 1
ATOM 655 O O . ARG A 1 86 ? -17.902 5.648 9.208 1.00 35.09 86 ARG A O 1
ATOM 662 N N . ARG A 1 87 ? -18.707 4.262 10.803 1.00 37.22 87 ARG A N 1
ATOM 663 C CA . ARG A 1 87 ? -18.850 3.057 9.991 1.00 37.22 87 ARG A CA 1
ATOM 664 C C . ARG A 1 87 ? -19.727 3.403 8.784 1.00 37.22 87 ARG A C 1
ATOM 666 O O . ARG A 1 87 ? -20.950 3.304 8.887 1.00 37.22 87 ARG A O 1
ATOM 673 N N . SER A 1 88 ? -19.120 3.747 7.654 1.00 33.06 88 SER A N 1
ATOM 674 C CA . SER A 1 88 ? -19.702 3.449 6.357 1.00 33.06 88 SER A CA 1
ATOM 675 C C . SER A 1 88 ? -19.825 1.933 6.346 1.00 33.06 88 SER A C 1
ATOM 677 O O . SER A 1 88 ? -18.839 1.195 6.331 1.00 33.06 88 SER A O 1
ATOM 679 N N . LYS A 1 89 ? -21.057 1.454 6.538 1.00 32.69 89 LYS A N 1
ATOM 680 C CA . LYS A 1 89 ? -21.450 0.045 6.464 1.00 32.69 89 LYS A CA 1
ATOM 681 C C . LYS A 1 89 ? -21.227 -0.450 5.032 1.00 32.69 89 LYS A C 1
ATOM 683 O O . LYS A 1 89 ? -22.164 -0.634 4.269 1.00 32.69 89 LYS A O 1
ATOM 688 N N . ARG A 1 90 ? -19.963 -0.634 4.679 1.00 32.94 90 ARG A N 1
ATOM 689 C CA . ARG A 1 90 ? -19.456 -1.540 3.658 1.00 32.94 90 ARG A CA 1
ATOM 690 C C . ARG A 1 90 ? -17.995 -1.855 3.987 1.00 32.94 90 ARG A C 1
ATOM 692 O O . ARG A 1 90 ? -17.140 -1.910 3.117 1.00 32.94 90 ARG A O 1
ATOM 699 N N . LEU A 1 91 ? -17.721 -2.118 5.273 1.00 40.16 91 LEU A N 1
ATOM 700 C CA . LEU A 1 91 ? -16.769 -3.177 5.584 1.00 40.16 91 LEU A CA 1
ATOM 701 C C . LEU A 1 91 ? -17.303 -4.390 4.826 1.00 40.16 91 LEU A C 1
ATOM 703 O O . LEU A 1 91 ? -18.328 -4.954 5.214 1.00 40.16 91 LEU A O 1
ATOM 707 N N . LEU A 1 92 ? -16.650 -4.733 3.715 1.00 36.25 92 LEU A N 1
ATOM 708 C CA . LEU A 1 92 ? -16.654 -6.102 3.218 1.00 36.25 92 LEU A CA 1
ATOM 709 C C . LEU A 1 92 ? -16.580 -7.002 4.460 1.00 36.25 92 LEU A C 1
ATOM 711 O O . LEU A 1 92 ? -15.791 -6.682 5.361 1.00 36.25 92 LEU A O 1
ATOM 715 N N . PRO A 1 93 ? -17.488 -7.990 4.580 1.00 26.27 93 PRO A N 1
ATOM 716 C CA . PRO A 1 93 ? -17.697 -8.738 5.813 1.00 26.27 93 PRO A CA 1
ATOM 717 C C . PRO A 1 93 ? -16.332 -9.110 6.354 1.00 26.27 93 PRO A C 1
ATOM 719 O O . PRO A 1 93 ? -15.531 -9.632 5.581 1.00 26.27 93 PRO A O 1
ATOM 722 N N . ALA A 1 94 ? -16.080 -8.722 7.614 1.00 34.16 94 ALA A N 1
ATOM 723 C CA . ALA A 1 94 ? -14.828 -8.915 8.331 1.00 34.16 94 ALA A CA 1
ATOM 724 C C . ALA A 1 94 ? -14.095 -10.105 7.730 1.00 34.16 94 ALA A C 1
ATOM 726 O O . ALA A 1 94 ? -14.577 -11.234 7.864 1.00 34.16 94 ALA A O 1
ATOM 727 N N . VAL A 1 95 ? -13.026 -9.830 6.977 1.00 35.75 95 VAL A N 1
ATOM 728 C CA . VAL A 1 95 ? -12.201 -10.882 6.402 1.00 35.75 95 VAL A CA 1
ATOM 729 C C . VAL A 1 95 ? -11.629 -11.600 7.613 1.00 35.75 95 VAL A C 1
ATOM 731 O O . VAL A 1 95 ? -10.642 -11.177 8.206 1.00 35.75 95 VAL A O 1
ATOM 734 N N . ARG A 1 96 ? -12.334 -12.643 8.060 1.00 26.70 96 ARG A N 1
ATOM 735 C CA . ARG A 1 96 ? -11.768 -13.707 8.866 1.00 26.70 96 ARG A CA 1
ATOM 736 C C . ARG A 1 96 ? -10.670 -14.264 7.977 1.00 26.70 96 ARG A C 1
ATOM 738 O O . ARG A 1 96 ? -10.953 -15.073 7.098 1.00 26.70 96 ARG A O 1
ATOM 745 N N . CYS A 1 97 ? -9.443 -13.787 8.164 1.00 24.53 97 CYS A N 1
ATOM 746 C CA . CYS A 1 97 ? -8.294 -14.614 7.849 1.00 24.53 97 CYS A CA 1
ATOM 747 C C . CYS A 1 97 ? -8.505 -15.914 8.631 1.00 24.53 97 CYS A C 1
ATOM 749 O O . CYS A 1 97 ? -8.604 -15.888 9.861 1.00 24.53 97 CYS A O 1
ATOM 751 N N . ARG A 1 98 ? -8.717 -17.011 7.902 1.00 31.88 98 ARG A N 1
ATOM 752 C CA . ARG A 1 98 ? -8.273 -18.312 8.393 1.00 31.88 98 ARG A CA 1
ATOM 753 C C . ARG A 1 98 ? -6.755 -18.316 8.406 1.00 31.88 98 ARG A C 1
ATOM 755 O O . ARG A 1 98 ? -6.180 -17.617 7.541 1.00 31.88 98 ARG A O 1
#

pLDDT: mean 81.74, std 22.56, range [24.53, 95.88]

Solvent-accessible surface area (backbone atoms only — not comparable to full-atom values): 6676 Å² total; per-residue (Å²): 112,63,74,56,51,56,56,41,68,69,45,100,56,88,75,85,81,85,90,82,74,63,92,87,70,47,64,69,57,50,52,49,53,55,42,49,56,43,41,76,70,76,43,89,81,88,87,87,57,98,43,71,69,56,38,50,52,50,45,52,54,49,32,70,68,27,49,89,73,75,46,87,72,83,85,89,60,99,84,57,81,80,76,74,71,76,79,68,93,70,69,66,74,79,78,72,76,125

InterPro domains:
  IPR011545 DEAD/DEAH-box helicase domain [PF00270] (18-84)
  IPR014001 Helicase superfamily 1/2, ATP-binding domain [PS51192] (8-98)
  IPR027417 P-loop containing nucleoside triphosphate hydrolase [G3DSA:3.40.50.300] (1-96)
  IPR027417 P-loop containing nucleoside triphosphate hydrolase [SSF52540] (2-77)
  IPR047112 ATP-dependent DNA helicase RecG/Transcription-repair-coupling factor [PTHR47964] (2-86)

Foldseek 3Di:
DQVVLVVQVPDPDDDDDDDDDDPPPCVLVSVLSSQVVQVVVVHHDDDDDPDPVVQVVSQVVSCVVCVVVVDDGDGDDPPDDCPPPDPPPPPPPPPPDD

Secondary structure (DSSP, 8-state):
-HHHHHHHHTSSS---------TTS-HHHHHHHHHHHHHHTT-------SSHHHHHHHHHHHHHHHGGGT-------TTS--------S---S-----

Sequence (98 aa):
MVAEIERDMALDVPMMRLVQGDVGSGKTLVAALAALRAIAHGKQVALMAPTELLAEQHANNFRNWFEPLGVEVGWLAVNKKVKRVRRSKRLLPAVRCR